Protein AF-A0A7J7LG38-F1 (afdb_monomer_lite)

InterPro domains:
  IPR027417 P-loop containing nucleoside triphosphate hydrolase [G3DSA:3.40.50.300] (5-107)
  IPR027417 P-loop containing nucleoside triphosphate hydrolase [SSF52540] (35-74)
  IPR030381 Dynamin-type guanine nucleotide-binding (G) domain [PS51718] (36-108)
  IPR045063 Dynamin, N-terminal [PF00350] (42-97)

Organism: NCBI:txid39325

Sequence (108 aa):
MEETMEELVQLSESMLQASALLADEDINDASSSTRSQTFLNVIALGNAGAGKSAVMNSLIGHPVLPTGENATKVATCVDLQRDSSLSNTSIVLQIENKSQTVSAREET

Radius of gyration: 15.96 Å; chains: 1; bounding box: 37×45×38 Å

Foldseek 3Di:
DVVVVVVLVVVQVVVLVVVCVVVVHDSPPPVPPPPPPGPDDDDQDDDFQPCSLVVVCVVVLHNPAADDGCRDPDDWDWDWAQDPPPDSFWIWIATPNDIDIDGNDPDD

pLDDT: mean 76.06, std 13.55, range [33.06, 93.5]

Secondary structure (DSSP, 8-state):
-HHHHHHHHHHHHHHHHHHHHHHT--TT-TT--S----S-------STTS-HHHHHHHHHTS--S--STT--SS----EEEE-SSS-TTEEEEEETTEEEEEE-----

Structure (mmCIF, N/CA/C/O backbone):
data_AF-A0A7J7LG38-F1
#
_entry.id   AF-A0A7J7LG38-F1
#
loop_
_atom_site.group_PDB
_atom_site.id
_atom_site.type_symbol
_atom_site.label_atom_id
_atom_site.label_alt_id
_atom_site.label_comp_id
_atom_site.label_asym_id
_atom_site.label_entity_id
_atom_site.label_seq_id
_atom_site.pdbx_PDB_ins_code
_atom_site.Cartn_x
_atom_site.Cartn_y
_atom_site.Cartn_z
_atom_site.occupancy
_atom_site.B_iso_or_equiv
_atom_site.auth_seq_id
_atom_site.auth_comp_id
_atom_site.auth_asym_id
_atom_site.auth_atom_id
_atom_site.pdbx_PDB_model_num
ATOM 1 N N . MET A 1 1 ? 9.008 -4.956 23.490 1.00 60.94 1 MET A N 1
ATOM 2 C CA . MET A 1 1 ? 8.835 -4.782 22.029 1.00 60.94 1 MET A CA 1
ATOM 3 C C . MET A 1 1 ? 7.369 -4.965 21.640 1.00 60.94 1 MET A C 1
ATOM 5 O O . MET A 1 1 ? 6.913 -4.259 20.759 1.00 60.94 1 MET A O 1
ATOM 9 N N . GLU A 1 2 ? 6.623 -5.841 22.323 1.00 61.62 2 GLU A N 1
ATOM 10 C CA . GLU A 1 2 ? 5.166 -5.994 22.153 1.00 61.62 2 GLU A CA 1
ATOM 11 C C . GLU A 1 2 ? 4.385 -4.737 22.597 1.00 61.62 2 GLU A C 1
ATOM 13 O O . GLU A 1 2 ? 3.644 -4.172 21.802 1.00 61.62 2 GLU A O 1
ATOM 18 N N . GLU A 1 3 ? 4.697 -4.185 23.777 1.00 75.44 3 GLU A N 1
ATOM 19 C CA . GLU A 1 3 ? 4.082 -2.951 24.320 1.00 75.44 3 GLU A CA 1
ATOM 20 C C . GLU A 1 3 ? 4.167 -1.747 23.359 1.00 75.44 3 GLU A C 1
ATOM 22 O O . GLU A 1 3 ? 3.188 -1.053 23.111 1.00 75.44 3 GLU A O 1
ATOM 27 N N . THR A 1 4 ? 5.315 -1.554 22.704 1.00 82.31 4 THR A N 1
ATOM 28 C CA . THR A 1 4 ? 5.524 -0.431 21.774 1.00 82.31 4 THR A CA 1
ATOM 29 C C . THR A 1 4 ? 4.691 -0.531 20.493 1.00 82.31 4 THR A C 1
ATOM 31 O O . THR A 1 4 ? 4.418 0.484 19.858 1.00 82.31 4 THR A O 1
ATOM 34 N N . MET A 1 5 ? 4.323 -1.747 20.067 1.00 81.19 5 MET A N 1
ATOM 35 C CA . MET A 1 5 ? 3.461 -1.939 18.895 1.00 81.19 5 MET A CA 1
ATOM 36 C C . MET A 1 5 ? 1.997 -1.666 19.238 1.00 81.19 5 MET A C 1
ATOM 38 O O . MET A 1 5 ? 1.304 -1.045 18.438 1.00 81.19 5 MET A O 1
ATOM 42 N N . GLU A 1 6 ? 1.542 -2.072 20.422 1.00 84.81 6 GLU A N 1
ATOM 43 C CA . GLU A 1 6 ? 0.180 -1.801 20.894 1.00 84.81 6 GLU A CA 1
ATOM 44 C C . GLU A 1 6 ? -0.070 -0.300 21.070 1.00 84.81 6 GLU A C 1
ATOM 46 O O . GLU A 1 6 ? -1.076 0.221 20.587 1.00 84.81 6 GLU A O 1
ATOM 51 N N . GLU A 1 7 ? 0.887 0.423 21.657 1.00 87.69 7 GLU A N 1
ATOM 52 C CA . GLU A 1 7 ? 0.834 1.886 21.762 1.00 87.69 7 GLU A CA 1
ATOM 53 C C . GLU A 1 7 ? 0.739 2.559 20.385 1.00 87.69 7 GLU A C 1
ATOM 55 O O . GLU A 1 7 ? -0.005 3.525 20.199 1.00 87.69 7 GLU A O 1
ATOM 60 N N . LEU A 1 8 ? 1.468 2.034 19.394 1.00 84.56 8 LEU A N 1
ATOM 61 C CA . LEU A 1 8 ? 1.458 2.566 18.034 1.00 84.56 8 LEU A CA 1
ATOM 62 C C . LEU A 1 8 ? 0.115 2.323 17.336 1.00 84.56 8 LEU A C 1
ATOM 64 O O . LEU A 1 8 ? -0.383 3.209 16.641 1.00 84.56 8 LEU A O 1
ATOM 68 N N . VAL A 1 9 ? -0.484 1.148 17.546 1.00 82.69 9 VAL A N 1
ATOM 69 C CA . VAL A 1 9 ? -1.835 0.834 17.063 1.00 82.69 9 VAL A CA 1
ATOM 70 C C . VAL A 1 9 ? -2.844 1.790 17.692 1.00 82.69 9 VAL A C 1
ATOM 72 O O . VAL A 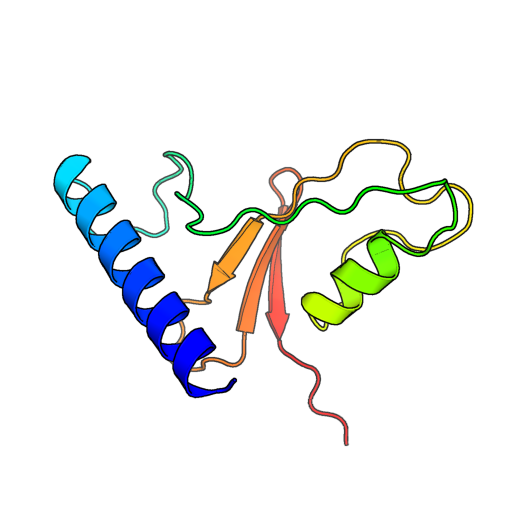1 9 ? -3.602 2.434 16.967 1.00 82.69 9 VAL A O 1
ATOM 75 N N . GLN A 1 10 ? -2.801 1.973 19.011 1.00 86.12 10 GLN A N 1
ATOM 76 C CA . GLN A 1 10 ? -3.723 2.865 19.712 1.00 86.12 10 GLN A CA 1
ATOM 77 C C . GLN A 1 10 ? -3.587 4.325 19.251 1.00 86.12 10 GLN A C 1
ATOM 79 O O . GLN A 1 10 ? -4.586 5.017 19.037 1.00 86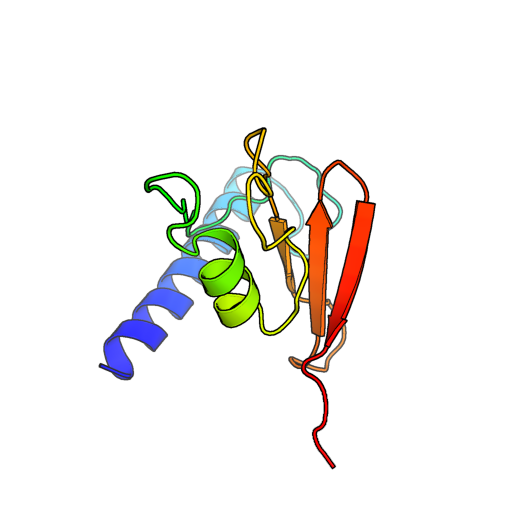.12 10 GLN A O 1
ATOM 84 N N . LEU A 1 11 ? -2.353 4.794 19.047 1.00 87.31 11 LEU A N 1
ATOM 85 C CA . LEU A 1 11 ? -2.099 6.121 18.494 1.00 87.31 11 LEU A CA 1
ATOM 86 C C . LEU A 1 11 ? -2.661 6.251 17.072 1.00 87.31 11 LEU A C 1
ATOM 88 O O . LEU A 1 11 ? -3.258 7.277 16.748 1.00 87.31 11 LEU A O 1
ATOM 92 N N . SER A 1 12 ? -2.503 5.216 16.241 1.00 83.19 12 SER A N 1
ATOM 93 C CA . SER A 1 12 ? -2.998 5.218 14.863 1.00 83.19 12 SER A CA 1
ATOM 94 C C . SER A 1 12 ? -4.514 5.355 14.776 1.00 83.19 12 SER A C 1
ATOM 96 O O . SER A 1 12 ? -5.017 6.161 13.992 1.00 83.19 12 SER A O 1
ATOM 98 N N . GLU A 1 13 ? -5.238 4.638 15.636 1.00 82.12 13 GLU A N 1
ATOM 99 C CA . GLU A 1 13 ? -6.695 4.700 15.717 1.00 82.12 13 GLU A CA 1
ATOM 100 C C . GLU A 1 13 ? -7.164 6.075 16.199 1.00 82.12 13 GLU A C 1
ATOM 102 O O . GLU A 1 13 ? -8.079 6.654 15.616 1.00 82.12 13 GLU A O 1
ATOM 107 N N . SER A 1 14 ? -6.493 6.642 17.207 1.00 85.62 14 SER A N 1
ATOM 108 C CA . SER A 1 14 ? -6.791 7.988 17.711 1.00 85.62 14 SER A CA 1
ATOM 109 C C . SER A 1 14 ? -6.606 9.062 16.632 1.00 85.62 14 SER A C 1
ATOM 111 O O . SER A 1 14 ? -7.442 9.952 16.478 1.00 85.62 14 SER A O 1
ATOM 113 N N . MET A 1 15 ? -5.544 8.955 15.826 1.00 84.06 15 MET A N 1
ATOM 114 C CA . MET A 1 15 ? -5.266 9.906 14.748 1.00 84.06 15 MET A CA 1
ATOM 115 C C . MET A 1 15 ? -6.307 9.826 13.623 1.00 84.06 15 MET A C 1
ATOM 117 O O . MET A 1 15 ? -6.743 10.869 13.140 1.00 84.06 15 MET A O 1
ATOM 121 N N . LEU A 1 16 ? -6.739 8.610 13.260 1.00 77.00 16 LEU A N 1
ATOM 122 C CA . LEU A 1 16 ? -7.809 8.363 12.283 1.00 77.00 16 LEU A CA 1
ATOM 123 C C . LEU A 1 16 ? -9.165 8.907 12.756 1.00 77.00 16 LEU A C 1
ATOM 125 O O . LEU A 1 16 ? -9.904 9.514 11.985 1.00 77.00 16 LEU A O 1
ATOM 129 N N . GLN A 1 17 ? -9.497 8.715 14.033 1.00 80.56 17 GLN A N 1
ATOM 130 C CA . GLN A 1 17 ? -10.731 9.255 14.609 1.00 80.56 17 GLN A CA 1
ATOM 131 C C . GLN A 1 17 ? -10.703 10.786 14.639 1.00 80.56 17 GLN A C 1
ATOM 133 O O . GLN A 1 17 ? -11.679 11.434 14.265 1.00 80.56 17 GLN A O 1
ATOM 138 N N . ALA A 1 18 ? -9.577 11.375 15.051 1.00 83.00 18 ALA A N 1
ATOM 139 C CA . ALA A 1 18 ? -9.413 12.822 15.085 1.00 83.00 18 ALA A CA 1
ATOM 140 C C . ALA A 1 18 ? -9.511 13.445 13.686 1.00 83.00 18 ALA A C 1
ATOM 142 O O . ALA A 1 18 ? -10.117 14.505 13.537 1.00 83.00 18 ALA A O 1
ATOM 143 N N . SER A 1 19 ? -8.948 12.802 12.658 1.00 77.94 19 SER A N 1
ATOM 144 C CA . SER A 1 19 ? -9.050 13.303 11.288 1.00 77.94 19 SER A CA 1
ATOM 145 C C . SER A 1 19 ? -10.470 13.225 10.738 1.00 77.94 19 SER A C 1
ATOM 147 O O . SER A 1 19 ? -10.923 14.206 10.156 1.00 77.94 19 SER A O 1
ATOM 149 N N . ALA A 1 20 ? -11.190 12.123 10.974 1.00 75.00 20 ALA A N 1
ATOM 150 C CA . ALA A 1 20 ? -12.588 11.980 10.558 1.00 75.00 20 ALA A CA 1
ATOM 151 C C . ALA A 1 20 ? -13.487 13.058 11.191 1.00 75.00 20 ALA A C 1
ATOM 153 O O . ALA A 1 20 ? -14.255 13.718 10.495 1.00 75.00 20 ALA A O 1
ATOM 154 N N . LEU A 1 21 ? -13.310 13.323 12.494 1.00 78.81 21 LEU A N 1
ATOM 155 C CA . LEU A 1 21 ? -14.022 14.396 13.198 1.00 78.81 21 LEU A CA 1
ATOM 156 C C . LEU A 1 21 ? -13.722 15.791 12.629 1.00 78.81 21 LEU A C 1
ATOM 158 O O . LEU A 1 21 ? -14.603 16.646 12.609 1.00 78.81 21 LEU A O 1
ATOM 162 N N . LEU A 1 22 ? -12.486 16.046 12.188 1.00 78.19 22 LEU A N 1
ATOM 163 C CA . LEU A 1 22 ? -12.109 17.321 11.566 1.00 78.19 22 LEU A CA 1
ATOM 164 C C . LEU A 1 22 ? -12.630 17.460 10.131 1.00 78.19 22 LEU A C 1
ATOM 166 O O . LEU A 1 22 ? -12.850 18.582 9.677 1.00 78.19 22 LEU A O 1
ATOM 170 N N . ALA A 1 23 ? -12.787 16.344 9.421 1.00 74.00 23 ALA A N 1
ATOM 171 C CA . ALA A 1 23 ? -13.292 16.303 8.054 1.00 74.00 23 ALA A CA 1
ATOM 172 C C . ALA A 1 23 ? -14.830 16.347 7.971 1.00 74.00 23 ALA A C 1
ATOM 174 O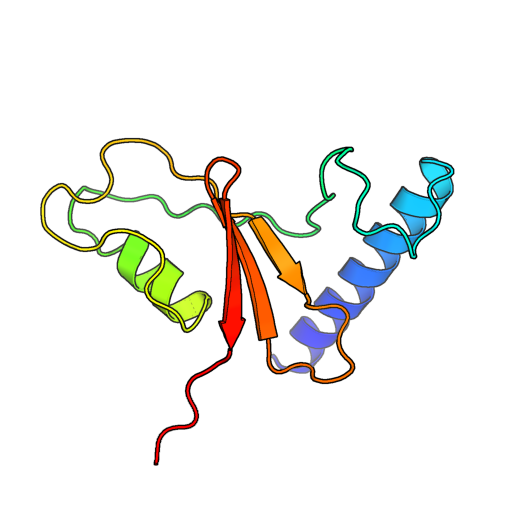 O . ALA A 1 23 ? -15.354 16.477 6.867 1.00 74.00 23 ALA A O 1
ATOM 175 N N . ASP A 1 24 ? -15.533 16.286 9.112 1.00 73.12 24 ASP A N 1
ATOM 176 C CA . ASP A 1 24 ? -16.996 16.121 9.196 1.00 73.12 24 ASP A CA 1
ATOM 177 C C . ASP A 1 24 ? -17.477 14.840 8.481 1.00 73.12 24 ASP A C 1
ATOM 179 O O . ASP A 1 24 ? -18.576 14.776 7.936 1.00 73.12 24 ASP A O 1
ATOM 183 N N . GLU A 1 25 ? -16.617 13.815 8.444 1.00 66.94 25 GLU A N 1
ATOM 184 C CA . GLU A 1 25 ? -16.901 12.528 7.813 1.00 66.94 25 GLU A CA 1
ATOM 185 C C . GLU A 1 25 ? -17.400 11.522 8.855 1.00 66.94 25 GLU A C 1
ATOM 187 O O . GLU A 1 25 ? -16.804 11.352 9.924 1.00 66.94 25 GLU A O 1
ATOM 192 N N . ASP A 1 26 ? -18.482 10.811 8.529 1.00 61.22 26 ASP A N 1
ATOM 193 C CA . ASP A 1 26 ? -18.939 9.681 9.331 1.00 61.22 26 ASP A CA 1
ATOM 194 C C . ASP A 1 26 ? -17.859 8.585 9.325 1.00 61.22 26 ASP A C 1
ATOM 196 O O . ASP A 1 26 ? -17.516 8.030 8.283 1.00 61.22 26 ASP A O 1
ATOM 200 N N . ILE A 1 27 ? -17.352 8.214 10.510 1.00 58.56 27 ILE A N 1
ATOM 201 C CA . ILE A 1 27 ? -16.290 7.196 10.710 1.00 58.56 27 ILE A CA 1
ATOM 202 C C . ILE A 1 27 ? -16.653 5.835 10.075 1.00 58.56 27 ILE A C 1
ATOM 204 O O . ILE A 1 27 ? -15.787 5.001 9.814 1.00 58.56 27 ILE A O 1
ATOM 208 N N . ASN A 1 28 ? -17.942 5.602 9.820 1.00 56.31 28 ASN A N 1
ATOM 209 C CA . ASN A 1 28 ? -18.466 4.372 9.238 1.00 56.31 28 ASN A CA 1
ATOM 210 C C . ASN A 1 28 ? -18.430 4.348 7.695 1.00 56.31 28 ASN A C 1
ATOM 212 O O . ASN A 1 28 ? -18.703 3.306 7.100 1.00 56.31 28 ASN A O 1
ATOM 216 N N . ASP A 1 29 ? -18.102 5.467 7.043 1.00 54.53 29 ASP A N 1
ATOM 217 C CA . ASP A 1 29 ? -18.075 5.586 5.587 1.00 54.53 29 ASP A CA 1
ATOM 218 C C . ASP A 1 29 ? -16.659 5.338 5.039 1.00 54.53 29 ASP A C 1
ATOM 220 O O . ASP A 1 29 ? -15.953 6.227 4.564 1.00 54.53 29 ASP A O 1
ATOM 224 N N . ALA A 1 30 ? -16.238 4.068 5.059 1.00 52.47 30 ALA A N 1
ATOM 225 C CA . ALA A 1 30 ? -15.005 3.609 4.401 1.00 52.47 30 ALA A CA 1
ATOM 226 C C . ALA A 1 30 ? -15.009 3.839 2.866 1.00 52.47 30 ALA A C 1
ATOM 228 O O . ALA A 1 30 ? -14.005 3.599 2.194 1.00 52.47 30 ALA A O 1
ATOM 229 N N . SER A 1 31 ? -16.140 4.299 2.311 1.00 47.59 31 SER A N 1
ATOM 230 C CA . SER A 1 31 ? -16.347 4.701 0.916 1.00 47.59 31 SER A CA 1
ATOM 231 C C . SER A 1 31 ? -15.718 6.047 0.556 1.00 47.59 31 SER A C 1
ATOM 233 O O . SER A 1 31 ? -15.617 6.359 -0.635 1.00 47.59 31 SER A O 1
ATOM 235 N N . SER A 1 32 ? -15.376 6.883 1.545 1.00 46.03 32 SER A N 1
ATOM 236 C CA . SER A 1 32 ? -14.932 8.246 1.271 1.00 46.03 32 SER A CA 1
ATOM 237 C C . SER A 1 32 ? -13.522 8.246 0.681 1.00 46.03 32 SER A C 1
ATOM 239 O O . SER A 1 32 ? -12.506 8.078 1.347 1.00 46.03 32 SER A O 1
ATOM 241 N N . SER A 1 33 ? -13.464 8.436 -0.634 1.00 49.81 33 SER A N 1
ATOM 242 C CA . SER A 1 33 ? -12.258 8.585 -1.456 1.00 49.81 33 SER A CA 1
ATOM 243 C C . SER A 1 33 ? -11.387 9.821 -1.129 1.00 49.81 33 SER A C 1
ATOM 245 O O . SER A 1 33 ? -10.494 10.179 -1.902 1.00 49.81 33 SER A O 1
ATOM 247 N N . THR A 1 34 ? -11.606 10.492 0.003 1.00 49.03 34 THR A N 1
ATOM 248 C CA . THR A 1 34 ? -10.857 11.660 0.494 1.00 49.03 34 THR A CA 1
ATOM 249 C C . THR A 1 34 ? -9.554 11.235 1.171 1.00 49.03 34 THR A C 1
ATOM 251 O O . THR A 1 34 ? -9.302 11.533 2.325 1.00 49.03 34 THR A O 1
ATOM 254 N N . ARG A 1 35 ? -8.661 10.575 0.421 1.00 52.97 35 ARG A N 1
ATOM 255 C CA . ARG A 1 35 ? -7.336 10.143 0.906 1.00 52.97 35 ARG A CA 1
ATOM 256 C C . ARG A 1 35 ? -7.432 9.426 2.254 1.00 52.97 35 ARG A C 1
ATOM 258 O O . ARG A 1 35 ? -7.143 10.039 3.276 1.00 52.97 35 ARG A O 1
ATOM 265 N N . SER A 1 36 ? -7.745 8.130 2.225 1.00 53.41 36 SER A N 1
ATOM 266 C CA . SER A 1 36 ? -7.483 7.178 3.313 1.00 53.41 36 SER A CA 1
ATOM 267 C C . SER A 1 36 ? -6.225 7.617 4.064 1.00 53.41 36 SER A C 1
ATOM 269 O O . SER A 1 36 ? -5.117 7.484 3.540 1.00 53.41 36 SER A O 1
ATOM 271 N N . GLN A 1 37 ? -6.384 8.291 5.206 1.00 52.97 37 GLN A N 1
ATOM 272 C CA . GLN A 1 37 ? -5.273 8.991 5.838 1.00 52.97 37 GLN A CA 1
ATOM 273 C C . GLN A 1 37 ? -4.476 7.930 6.579 1.00 52.97 37 GLN A C 1
ATOM 275 O O . GLN A 1 37 ? -4.695 7.648 7.750 1.00 52.97 37 GLN A O 1
ATOM 280 N N . THR A 1 38 ? -3.610 7.242 5.845 1.00 59.69 38 THR A N 1
ATOM 281 C CA . THR A 1 38 ? -2.837 6.129 6.371 1.00 59.69 38 THR A CA 1
ATOM 282 C C . THR A 1 38 ? -1.896 6.681 7.432 1.00 59.69 38 THR A C 1
ATOM 284 O O . THR A 1 38 ? -0.968 7.430 7.117 1.00 59.69 38 THR A O 1
ATOM 287 N N . PHE A 1 39 ? -2.127 6.312 8.692 1.00 70.25 39 PHE A N 1
ATOM 288 C CA . PHE A 1 39 ? -1.245 6.655 9.810 1.00 70.25 39 PHE A CA 1
ATOM 289 C C . PHE A 1 39 ? 0.226 6.322 9.509 1.00 70.25 39 PHE A C 1
ATOM 291 O O . PHE A 1 39 ? 1.136 7.038 9.926 1.00 70.25 39 PHE A O 1
ATOM 298 N N . LEU A 1 40 ? 0.454 5.259 8.734 1.00 78.44 40 LEU A N 1
ATOM 299 C CA . LEU A 1 40 ? 1.773 4.830 8.306 1.00 78.44 40 LEU A CA 1
ATOM 300 C C . LEU A 1 40 ? 1.816 4.614 6.793 1.00 78.44 40 LEU A C 1
ATOM 302 O O . LEU A 1 40 ? 0.979 3.915 6.233 1.00 78.44 40 LEU A O 1
ATOM 306 N N . ASN A 1 41 ? 2.854 5.163 6.162 1.00 85.56 41 ASN A N 1
ATOM 307 C CA . ASN A 1 41 ? 3.217 4.891 4.777 1.00 85.56 41 ASN A CA 1
ATOM 308 C C . ASN A 1 41 ? 4.538 4.125 4.743 1.00 85.56 41 ASN A C 1
ATOM 310 O O . ASN A 1 41 ? 5.536 4.580 5.306 1.00 85.56 41 ASN A O 1
ATOM 314 N N . VAL A 1 42 ? 4.560 2.983 4.057 1.00 88.12 42 VAL A N 1
ATOM 315 C CA . VAL A 1 42 ? 5.768 2.166 3.893 1.00 88.12 42 VAL A CA 1
ATOM 316 C C . VAL A 1 42 ? 6.254 2.272 2.454 1.00 88.12 42 VAL A C 1
ATOM 318 O O . VAL A 1 42 ? 5.503 2.035 1.513 1.00 88.12 42 VAL A O 1
ATOM 321 N N . ILE A 1 43 ? 7.533 2.612 2.281 1.00 90.50 43 ILE A N 1
ATOM 322 C CA . ILE A 1 43 ? 8.167 2.736 0.966 1.00 90.50 43 ILE A CA 1
ATOM 323 C C . ILE A 1 43 ? 9.327 1.748 0.884 1.00 90.50 43 ILE A C 1
ATOM 325 O O . ILE A 1 43 ? 10.274 1.814 1.667 1.00 90.50 43 ILE A O 1
ATOM 329 N N . ALA A 1 44 ? 9.281 0.848 -0.097 1.00 90.50 44 ALA A N 1
ATOM 330 C CA . ALA A 1 44 ? 10.377 -0.068 -0.385 1.00 90.50 44 ALA A CA 1
ATOM 331 C C . ALA A 1 44 ? 11.349 0.554 -1.403 1.00 90.50 44 ALA A C 1
ATOM 333 O O . ALA A 1 44 ? 10.992 0.762 -2.563 1.00 90.50 44 ALA A O 1
ATOM 334 N N . LEU A 1 45 ? 12.599 0.796 -1.000 1.00 91.00 45 LEU A N 1
ATOM 335 C CA . LEU A 1 45 ? 13.660 1.349 -1.853 1.00 91.00 45 LEU A CA 1
ATOM 336 C C . LEU A 1 45 ? 14.863 0.395 -1.938 1.00 91.00 45 LEU A C 1
ATOM 338 O O . LEU A 1 45 ? 15.131 -0.366 -1.016 1.00 91.00 45 LEU A O 1
ATOM 342 N N . GLY A 1 46 ? 15.587 0.417 -3.061 1.00 89.56 46 GLY A N 1
ATOM 343 C CA . GLY A 1 46 ? 16.759 -0.434 -3.295 1.00 89.56 46 GLY A CA 1
ATOM 344 C C . GLY A 1 46 ? 16.964 -0.791 -4.769 1.00 89.56 46 GLY A C 1
ATOM 345 O O . GLY A 1 46 ? 16.087 -0.552 -5.606 1.00 89.56 46 GLY A O 1
ATOM 346 N N . ASN A 1 47 ? 18.105 -1.408 -5.083 1.00 89.12 47 ASN A N 1
ATOM 347 C CA . ASN A 1 47 ? 18.488 -1.780 -6.451 1.00 89.12 47 ASN A CA 1
ATOM 348 C C . ASN A 1 47 ? 17.483 -2.738 -7.120 1.00 89.12 47 ASN A C 1
ATOM 350 O O . ASN A 1 47 ? 16.674 -3.410 -6.464 1.00 89.12 47 ASN A O 1
ATOM 354 N N . ALA A 1 48 ? 17.518 -2.799 -8.453 1.00 86.06 48 ALA A N 1
ATOM 355 C CA . ALA A 1 48 ? 16.786 -3.814 -9.205 1.00 86.06 48 ALA A CA 1
ATOM 356 C C . ALA A 1 48 ? 17.212 -5.217 -8.733 1.00 86.06 48 ALA A C 1
ATOM 358 O O . ALA A 1 48 ? 18.389 -5.459 -8.487 1.00 86.06 48 ALA A O 1
ATOM 359 N N . GLY A 1 49 ? 16.248 -6.119 -8.535 1.00 85.12 49 GLY A N 1
ATOM 360 C CA . GLY A 1 49 ? 16.522 -7.478 -8.049 1.00 85.12 49 GLY A CA 1
ATOM 361 C C . GLY A 1 49 ? 16.770 -7.620 -6.539 1.00 85.12 49 GLY A C 1
ATOM 362 O O . GLY A 1 49 ? 16.858 -8.742 -6.064 1.00 85.12 49 GLY A O 1
ATOM 363 N N . ALA A 1 50 ? 16.789 -6.537 -5.751 1.00 89.56 50 ALA A N 1
ATOM 364 C CA . ALA A 1 50 ? 17.027 -6.605 -4.299 1.00 89.56 50 ALA A CA 1
ATOM 365 C C . ALA A 1 50 ? 15.874 -7.223 -3.470 1.00 89.56 50 ALA A C 1
ATOM 367 O O . ALA A 1 50 ? 15.930 -7.225 -2.246 1.00 89.56 50 ALA A O 1
ATOM 368 N N . GLY A 1 51 ? 14.800 -7.697 -4.110 1.00 90.06 51 GLY A N 1
ATOM 369 C CA . GLY A 1 51 ? 13.687 -8.353 -3.414 1.00 90.06 51 GLY A CA 1
ATOM 370 C C . GLY A 1 51 ? 12.646 -7.422 -2.777 1.00 90.06 51 GLY A C 1
ATOM 371 O O . GLY A 1 51 ? 11.819 -7.899 -2.013 1.00 90.06 51 GLY A O 1
ATOM 372 N N . LYS A 1 52 ? 12.619 -6.125 -3.114 1.00 93.50 52 LYS A N 1
ATOM 373 C CA . LYS A 1 52 ? 11.647 -5.139 -2.581 1.00 93.50 52 LYS A CA 1
ATOM 374 C C . LYS A 1 52 ? 10.193 -5.636 -2.596 1.00 93.50 52 LYS A C 1
ATOM 376 O O . LYS A 1 52 ? 9.545 -5.681 -1.557 1.00 93.50 52 LYS A O 1
ATOM 381 N N . SER A 1 53 ? 9.705 -6.063 -3.763 1.00 90.56 53 SER A N 1
ATOM 382 C CA . SER A 1 53 ? 8.344 -6.591 -3.928 1.00 90.56 53 SER A CA 1
ATOM 383 C C . SER A 1 53 ? 8.128 -7.911 -3.191 1.00 90.56 53 SER A C 1
ATOM 385 O O . SER A 1 53 ? 7.023 -8.178 -2.743 1.00 90.56 53 SER A O 1
ATOM 387 N N . ALA A 1 54 ? 9.174 -8.731 -3.038 1.00 91.44 54 ALA A N 1
ATOM 388 C CA . ALA A 1 54 ? 9.080 -9.989 -2.303 1.00 91.44 54 ALA A CA 1
ATOM 389 C C . ALA A 1 54 ? 8.891 -9.730 -0.803 1.00 91.44 54 ALA A C 1
ATOM 391 O O . ALA A 1 54 ? 8.008 -10.326 -0.198 1.00 91.44 54 ALA A O 1
ATOM 392 N N . VAL A 1 55 ? 9.643 -8.780 -0.233 1.00 92.94 55 VAL A N 1
ATOM 393 C CA . VAL A 1 55 ? 9.472 -8.350 1.164 1.00 92.94 55 VAL A CA 1
ATOM 394 C C . VAL A 1 55 ? 8.083 -7.758 1.383 1.00 92.94 55 VAL A C 1
ATOM 396 O O . VAL A 1 55 ? 7.412 -8.122 2.341 1.00 92.94 55 VAL A O 1
ATOM 399 N N . MET A 1 56 ? 7.619 -6.890 0.483 1.00 91.75 56 MET A N 1
ATOM 400 C CA . MET A 1 56 ? 6.277 -6.309 0.583 1.00 91.75 56 MET A CA 1
ATOM 401 C C . MET A 1 56 ? 5.177 -7.378 0.482 1.00 91.75 56 MET A C 1
ATOM 403 O O . MET A 1 56 ? 4.257 -7.374 1.291 1.00 91.75 56 MET A O 1
ATOM 407 N N . ASN A 1 57 ? 5.302 -8.351 -0.425 1.00 90.25 57 ASN A N 1
ATOM 408 C CA . ASN A 1 57 ? 4.376 -9.487 -0.497 1.00 90.25 57 ASN A CA 1
ATOM 409 C C . ASN A 1 57 ? 4.382 -10.331 0.785 1.00 90.25 57 ASN A C 1
ATOM 411 O O . ASN A 1 57 ? 3.325 -10.782 1.218 1.00 90.25 57 ASN A O 1
ATOM 415 N N . SER A 1 58 ? 5.548 -10.526 1.410 1.00 90.62 58 SER A N 1
ATOM 416 C CA . SER A 1 58 ? 5.650 -11.196 2.711 1.00 90.62 58 SER A CA 1
ATOM 417 C C . SER A 1 58 ? 4.992 -10.398 3.837 1.00 90.62 58 SER A C 1
ATOM 419 O O . SER A 1 58 ? 4.315 -11.002 4.659 1.00 90.62 58 SER A O 1
ATOM 421 N N . LEU A 1 59 ? 5.143 -9.068 3.865 1.00 89.12 59 LEU A N 1
ATOM 422 C CA . LEU A 1 59 ? 4.482 -8.206 4.856 1.00 89.12 59 LEU A CA 1
ATOM 423 C C . LEU A 1 59 ? 2.957 -8.216 4.704 1.00 89.12 59 LEU A C 1
ATOM 425 O O . LEU A 1 59 ? 2.245 -8.200 5.700 1.00 89.12 59 LEU A 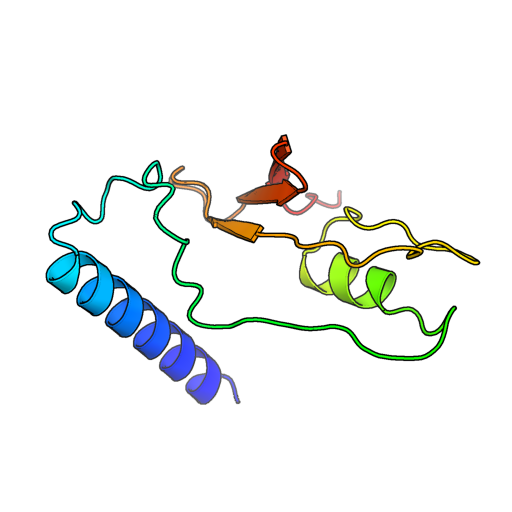O 1
ATOM 429 N N . ILE A 1 60 ? 2.463 -8.268 3.465 1.00 87.00 60 ILE A N 1
ATOM 430 C CA . ILE A 1 60 ? 1.029 -8.389 3.165 1.00 87.00 60 ILE A CA 1
ATOM 431 C C . ILE A 1 60 ? 0.522 -9.814 3.460 1.00 87.00 60 ILE A C 1
ATOM 433 O O . ILE A 1 60 ? -0.661 -10.014 3.715 1.00 87.00 60 ILE A O 1
ATOM 437 N N . GLY A 1 61 ? 1.400 -10.821 3.405 1.00 86.38 61 GLY A N 1
ATOM 438 C CA . GLY A 1 61 ? 1.026 -12.236 3.488 1.00 86.38 61 GLY A CA 1
ATOM 439 C C . GLY A 1 61 ? 0.379 -12.776 2.205 1.00 86.38 61 GLY A C 1
ATOM 440 O O . GLY A 1 61 ? -0.161 -13.882 2.198 1.00 86.38 61 GLY A O 1
ATOM 441 N N . HIS A 1 62 ? 0.433 -12.015 1.105 1.00 85.44 62 HIS A N 1
ATOM 442 C CA . HIS A 1 62 ? -0.160 -12.371 -0.183 1.00 85.44 62 HIS A CA 1
ATOM 443 C C . HIS A 1 62 ? 0.711 -11.874 -1.356 1.00 85.44 62 HIS A C 1
ATOM 445 O O . HIS A 1 62 ? 1.216 -10.750 -1.306 1.00 85.44 62 HIS A O 1
ATOM 451 N N . PRO A 1 63 ? 0.907 -12.664 -2.434 1.00 87.19 63 PRO A N 1
ATOM 452 C CA . PRO A 1 63 ? 1.764 -12.285 -3.559 1.00 87.19 63 PRO A CA 1
ATOM 453 C C . PRO A 1 63 ? 1.057 -11.329 -4.534 1.00 87.19 63 PRO A C 1
ATOM 455 O O . PRO A 1 63 ? 0.617 -11.735 -5.606 1.00 87.19 63 PRO A O 1
ATOM 458 N N . VAL A 1 64 ? 0.948 -10.053 -4.163 1.00 87.00 64 VAL A N 1
ATOM 459 C CA . VAL A 1 64 ? 0.225 -9.033 -4.947 1.00 87.00 64 VAL A CA 1
ATOM 460 C C . VAL A 1 64 ? 1.116 -8.280 -5.928 1.00 87.00 64 VAL A C 1
ATOM 462 O O . VAL A 1 64 ? 0.697 -7.933 -7.029 1.00 87.00 64 VAL A O 1
ATOM 465 N N . LEU A 1 65 ? 2.353 -8.000 -5.525 1.00 88.31 65 LEU A N 1
ATOM 466 C CA . LEU A 1 65 ? 3.314 -7.261 -6.329 1.00 88.31 65 LEU A CA 1
ATOM 467 C C . LEU A 1 65 ? 4.113 -8.211 -7.225 1.00 88.31 65 LEU A C 1
ATOM 469 O O . LEU A 1 65 ? 4.476 -9.309 -6.787 1.00 88.31 65 LEU A O 1
ATOM 473 N N . PRO A 1 66 ? 4.476 -7.787 -8.447 1.00 85.94 66 PRO A N 1
ATOM 474 C CA . PRO A 1 66 ? 5.311 -8.591 -9.326 1.00 85.94 66 PRO A CA 1
ATOM 475 C C . PRO A 1 66 ? 6.706 -8.790 -8.711 1.00 85.94 66 PRO A C 1
ATOM 477 O O . PRO A 1 66 ? 7.363 -7.837 -8.275 1.00 85.94 66 PRO A O 1
ATOM 480 N N . THR A 1 67 ? 7.174 -10.039 -8.698 1.00 85.69 67 THR A N 1
ATOM 481 C CA . THR A 1 67 ? 8.508 -10.454 -8.238 1.00 85.69 67 THR A CA 1
ATOM 482 C C . THR A 1 67 ? 9.279 -11.110 -9.387 1.00 85.69 67 THR A C 1
ATOM 484 O O . THR A 1 67 ? 8.697 -11.791 -10.227 1.00 85.69 67 THR A O 1
ATOM 487 N N . GLY A 1 68 ? 10.593 -10.874 -9.464 1.00 80.12 68 GLY A N 1
ATOM 488 C CA . GLY A 1 68 ? 11.456 -11.387 -10.538 1.00 80.12 68 GLY A CA 1
ATOM 489 C C . GLY A 1 68 ? 12.413 -10.341 -11.116 1.00 80.12 68 GLY A C 1
ATOM 490 O O . GLY A 1 68 ? 12.466 -9.191 -10.665 1.00 80.12 68 GLY A O 1
ATOM 491 N N . GLU A 1 69 ? 13.189 -10.745 -12.123 1.00 70.88 69 GLU A N 1
ATOM 492 C CA . GLU A 1 69 ? 14.116 -9.859 -12.830 1.00 70.88 69 GLU A CA 1
ATOM 493 C C . GLU A 1 69 ? 13.327 -8.806 -13.630 1.00 70.88 69 GLU A C 1
ATOM 495 O O . GLU A 1 69 ? 12.445 -9.138 -14.419 1.00 70.88 69 GLU A O 1
ATOM 500 N N . ASN A 1 70 ? 13.607 -7.518 -13.399 1.00 68.81 70 ASN A N 1
ATOM 501 C CA . ASN A 1 70 ? 12.881 -6.377 -13.985 1.00 68.81 70 ASN A CA 1
ATOM 502 C C . ASN A 1 70 ? 11.380 -6.280 -13.633 1.00 68.81 70 ASN A C 1
ATOM 504 O O . ASN A 1 70 ? 10.605 -5.717 -14.408 1.00 68.81 70 ASN A O 1
ATOM 508 N N . ALA A 1 71 ? 10.965 -6.800 -12.473 1.00 76.75 71 ALA A N 1
ATOM 509 C CA . ALA A 1 71 ? 9.553 -6.852 -12.089 1.00 76.75 71 ALA A CA 1
ATOM 510 C C . ALA A 1 71 ? 8.910 -5.475 -11.818 1.00 76.75 71 ALA A C 1
ATOM 512 O O . ALA A 1 71 ? 7.817 -5.196 -12.306 1.00 76.75 71 ALA A O 1
ATOM 513 N N . THR A 1 72 ? 9.587 -4.587 -11.087 1.00 81.06 72 THR A N 1
ATOM 514 C CA . THR A 1 72 ? 9.062 -3.250 -10.757 1.00 81.06 72 THR A CA 1
ATOM 515 C C . THR A 1 72 ? 9.689 -2.209 -11.674 1.00 81.06 72 THR A C 1
ATOM 517 O O . THR A 1 72 ? 10.789 -1.724 -11.412 1.00 81.06 72 THR A O 1
ATOM 520 N N . LYS A 1 73 ? 9.005 -1.898 -12.778 1.00 77.81 73 LYS A N 1
ATOM 521 C CA . LYS A 1 73 ? 9.449 -0.892 -13.763 1.00 77.81 73 LYS A CA 1
ATOM 522 C C . LYS A 1 73 ? 8.916 0.512 -13.472 1.00 77.81 73 LYS A C 1
ATOM 524 O O . LYS A 1 73 ? 9.461 1.486 -13.975 1.00 77.81 73 LYS A O 1
ATOM 529 N N . VAL A 1 74 ? 7.855 0.597 -12.674 1.00 82.12 74 VAL A N 1
ATOM 530 C CA . VAL A 1 74 ? 7.156 1.827 -12.289 1.00 82.12 74 VAL A CA 1
ATOM 531 C C . VAL A 1 74 ? 6.829 1.735 -10.800 1.00 82.12 74 VAL A C 1
ATOM 533 O O . VAL A 1 74 ? 6.737 0.632 -10.260 1.00 82.12 74 VAL A O 1
ATOM 536 N N . ALA A 1 75 ? 6.701 2.880 -10.128 1.00 82.62 75 ALA A N 1
ATOM 537 C CA . ALA A 1 75 ? 6.219 2.916 -8.755 1.00 82.62 75 ALA A CA 1
ATOM 538 C C . ALA A 1 75 ? 4.800 2.336 -8.688 1.00 82.62 75 ALA A C 1
ATOM 540 O O . ALA A 1 75 ? 3.918 2.769 -9.424 1.00 82.62 75 ALA A O 1
ATOM 541 N N . THR A 1 76 ? 4.597 1.363 -7.805 1.00 86.25 76 THR A N 1
ATOM 542 C CA . THR A 1 76 ? 3.287 0.762 -7.552 1.00 86.25 76 THR A CA 1
ATOM 543 C C . THR A 1 76 ? 2.831 1.197 -6.171 1.00 86.25 76 THR A C 1
ATOM 545 O O . THR A 1 76 ? 3.513 0.913 -5.186 1.00 86.25 76 THR A O 1
ATOM 548 N N . CYS A 1 77 ? 1.696 1.888 -6.107 1.00 85.69 77 CYS A N 1
ATOM 549 C CA . CYS A 1 77 ? 1.021 2.193 -4.852 1.00 85.69 77 CYS A CA 1
ATOM 550 C C . CYS A 1 77 ? 0.031 1.070 -4.538 1.00 85.69 77 CYS A C 1
ATOM 552 O O . CYS A 1 77 ? -0.694 0.620 -5.428 1.00 85.69 77 CYS A O 1
ATOM 554 N N . VAL A 1 78 ? 0.028 0.620 -3.287 1.00 86.25 78 VAL A N 1
ATOM 555 C CA . VAL A 1 78 ? -0.904 -0.388 -2.779 1.00 86.25 78 VAL A CA 1
ATOM 556 C C . VAL A 1 78 ? -1.514 0.172 -1.512 1.00 86.25 78 VAL A C 1
ATOM 558 O O . VAL A 1 78 ? -0.789 0.407 -0.546 1.00 86.25 78 VAL A O 1
ATOM 561 N N . ASP A 1 79 ? -2.827 0.355 -1.520 1.00 85.88 79 ASP A N 1
ATOM 562 C CA . ASP A 1 79 ? -3.561 0.751 -0.327 1.00 85.88 79 ASP A CA 1
ATOM 563 C C . ASP A 1 79 ? -4.129 -0.497 0.349 1.00 85.88 79 ASP A C 1
ATOM 565 O O . ASP A 1 79 ? -4.649 -1.406 -0.309 1.00 85.88 79 ASP A O 1
ATOM 569 N N . LEU A 1 80 ? -3.994 -0.548 1.673 1.00 82.69 80 LEU A N 1
ATOM 570 C CA . LEU A 1 80 ? -4.494 -1.632 2.509 1.00 82.69 80 LEU A CA 1
ATOM 571 C C . LEU A 1 80 ? -5.682 -1.114 3.310 1.00 82.69 80 LEU A C 1
ATOM 573 O O . LEU A 1 80 ? -5.555 -0.155 4.070 1.00 82.69 80 LEU A O 1
ATOM 577 N N . GLN A 1 81 ? -6.823 -1.771 3.163 1.00 78.94 81 GLN A N 1
ATOM 578 C CA . GLN A 1 81 ? -8.015 -1.508 3.954 1.00 78.94 81 GLN A 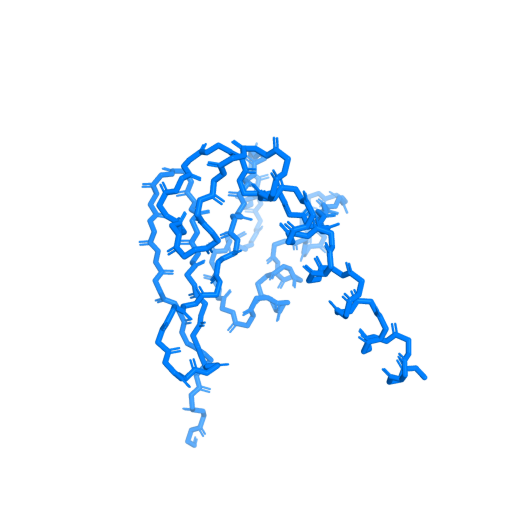CA 1
ATOM 579 C C . GLN A 1 81 ? -8.370 -2.757 4.750 1.00 78.94 81 GLN A C 1
ATOM 581 O O . GLN A 1 81 ? -8.258 -3.881 4.258 1.00 78.94 81 GLN A O 1
ATOM 586 N N . ARG A 1 82 ? -8.797 -2.578 6.000 1.00 72.94 82 ARG A N 1
ATOM 587 C CA . ARG A 1 82 ? -9.377 -3.686 6.757 1.00 72.94 82 ARG A CA 1
ATOM 588 C C . ARG A 1 82 ? -10.739 -4.011 6.149 1.00 72.94 82 ARG A C 1
ATOM 590 O O . ARG A 1 82 ? -11.509 -3.100 5.855 1.00 72.94 82 ARG A O 1
ATOM 597 N N . ASP A 1 83 ? -11.022 -5.293 5.965 1.00 71.06 83 ASP A N 1
ATOM 598 C CA . ASP A 1 83 ? -12.373 -5.725 5.628 1.00 71.06 83 ASP A CA 1
ATOM 599 C C . ASP A 1 83 ? -13.326 -5.375 6.787 1.00 71.06 83 ASP A C 1
ATOM 601 O O . ASP A 1 83 ? -12.989 -5.572 7.954 1.00 71.06 83 ASP A O 1
ATOM 605 N N . SER A 1 84 ? -14.501 -4.821 6.485 1.00 63.56 84 SER A N 1
ATOM 606 C CA . SER A 1 84 ? -15.496 -4.425 7.496 1.00 63.56 84 SER A CA 1
ATOM 607 C C . SER A 1 84 ? -16.295 -5.612 8.047 1.00 63.56 84 SER A C 1
ATOM 609 O O . SER A 1 84 ? -17.143 -5.444 8.927 1.00 63.56 84 SER A O 1
ATOM 611 N N . SER A 1 85 ? -16.027 -6.823 7.549 1.00 59.66 85 SER A N 1
ATOM 612 C CA . SER A 1 85 ? -16.554 -8.059 8.113 1.00 59.66 85 SER A CA 1
ATOM 613 C C . SER A 1 85 ? -15.970 -8.328 9.512 1.00 59.66 85 SER A C 1
ATOM 615 O O . SER A 1 85 ? -14.836 -7.983 9.826 1.00 59.66 85 SER A O 1
ATOM 617 N N . LEU A 1 86 ? -16.755 -8.963 10.392 1.00 53.38 86 LEU A N 1
ATOM 618 C CA . LEU A 1 86 ? -16.379 -9.245 11.792 1.00 53.38 86 LEU A CA 1
ATOM 619 C C . LEU A 1 86 ? -15.167 -10.188 11.945 1.00 53.38 86 LEU A C 1
ATOM 621 O O . LEU A 1 86 ? -14.740 -10.469 13.066 1.00 53.38 86 LEU A O 1
ATOM 625 N N . SER A 1 87 ? -14.623 -10.712 10.847 1.00 59.91 87 SER A N 1
ATOM 626 C CA . SER A 1 87 ? -13.423 -11.533 10.847 1.00 59.91 87 SER A CA 1
ATOM 627 C C . SER A 1 87 ? -12.201 -10.667 10.551 1.00 59.91 87 SER A C 1
ATOM 629 O O . SER A 1 87 ? -12.006 -10.231 9.424 1.00 59.91 87 SER A O 1
ATOM 631 N N . ASN A 1 88 ? -11.315 -10.490 11.537 1.00 64.62 88 ASN A N 1
ATOM 632 C CA . ASN A 1 88 ? -10.000 -9.842 11.372 1.00 64.62 88 ASN A CA 1
ATOM 633 C C . ASN A 1 88 ? -9.018 -10.662 10.496 1.00 64.62 88 ASN A C 1
ATOM 635 O O . ASN A 1 88 ? -7.807 -10.605 10.688 1.00 64.62 88 ASN A O 1
ATOM 639 N N . THR A 1 89 ? -9.525 -11.484 9.578 1.00 67.31 89 THR A N 1
ATOM 640 C CA . THR A 1 89 ? -8.761 -12.459 8.790 1.00 67.31 89 THR A CA 1
ATOM 641 C C . THR A 1 89 ? -8.602 -12.046 7.326 1.00 67.31 89 THR A C 1
ATOM 643 O O . THR A 1 89 ? -7.908 -12.734 6.571 1.00 67.31 89 THR A O 1
ATOM 646 N N . SER A 1 90 ? -9.222 -10.938 6.914 1.00 75.00 90 SER A N 1
ATOM 647 C CA . SER A 1 90 ? -9.197 -10.405 5.550 1.00 75.00 90 SER A CA 1
ATOM 648 C C . SER A 1 90 ? -8.738 -8.947 5.507 1.00 75.00 90 SER A C 1
ATOM 650 O O . SER A 1 90 ? -9.056 -8.124 6.367 1.00 75.00 90 SER A O 1
ATOM 652 N N . ILE A 1 91 ? -7.997 -8.623 4.449 1.00 82.31 91 ILE A N 1
ATOM 653 C CA . ILE A 1 91 ? -7.637 -7.258 4.065 1.00 82.31 91 ILE A CA 1
ATOM 654 C C . ILE A 1 91 ? -8.067 -7.031 2.617 1.00 82.31 91 ILE A C 1
ATOM 656 O O . ILE A 1 91 ? -7.983 -7.925 1.773 1.00 82.31 91 ILE A O 1
ATOM 660 N N . VAL A 1 92 ? -8.540 -5.830 2.319 1.00 83.88 92 VAL A N 1
ATOM 661 C CA . VAL A 1 92 ? -8.844 -5.382 0.963 1.00 83.88 92 VAL A CA 1
ATOM 662 C C . VAL A 1 92 ? -7.632 -4.626 0.438 1.00 83.88 92 VAL A C 1
ATOM 664 O O . VAL A 1 92 ? -7.167 -3.663 1.042 1.00 83.88 92 VAL A O 1
ATOM 667 N N . LEU A 1 93 ? -7.106 -5.091 -0.687 1.00 85.50 93 LEU A N 1
ATOM 668 C CA . LEU A 1 93 ? -5.991 -4.480 -1.394 1.00 85.50 93 LEU A CA 1
ATOM 669 C C . LEU A 1 93 ? -6.536 -3.627 -2.528 1.00 85.50 93 LEU A C 1
ATOM 671 O O . LEU A 1 93 ? -7.322 -4.128 -3.332 1.00 85.50 93 LEU A O 1
ATOM 675 N N . GLN A 1 94 ? -6.086 -2.383 -2.642 1.00 83.44 94 GLN A N 1
ATOM 676 C CA . GLN A 1 94 ? -6.415 -1.519 -3.769 1.00 83.44 94 GLN A CA 1
ATOM 677 C C . GLN A 1 94 ? -5.148 -1.161 -4.549 1.00 83.44 94 GLN A C 1
ATOM 679 O O . GLN A 1 94 ? -4.202 -0.589 -4.010 1.00 83.44 94 GLN A O 1
ATOM 684 N N . ILE A 1 95 ? -5.127 -1.521 -5.835 1.00 84.19 95 ILE A N 1
ATOM 685 C CA . ILE A 1 95 ? -4.011 -1.278 -6.758 1.00 84.19 95 ILE A CA 1
ATOM 686 C C . ILE A 1 95 ? -4.580 -0.683 -8.040 1.00 84.19 95 ILE A C 1
ATOM 688 O O . ILE A 1 95 ? -5.392 -1.327 -8.700 1.00 84.19 95 ILE A 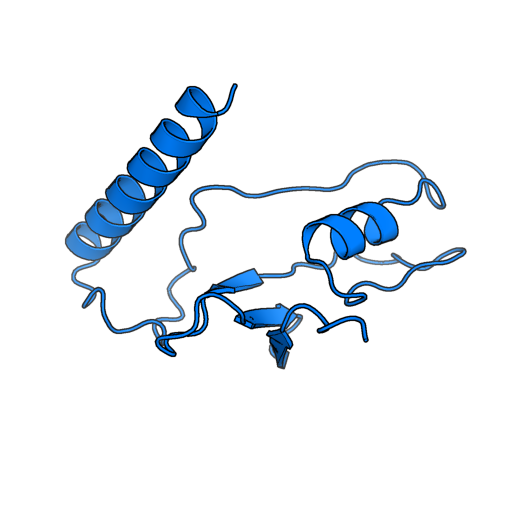O 1
ATOM 692 N N . GLU A 1 96 ? -4.163 0.530 -8.410 1.00 74.75 96 GLU A N 1
ATOM 693 C CA . GLU A 1 96 ? -4.532 1.165 -9.691 1.00 74.75 96 GLU A CA 1
ATOM 694 C C . GLU A 1 96 ? -6.049 1.080 -10.007 1.00 74.75 96 GLU A C 1
ATOM 696 O O . GLU A 1 96 ? -6.457 0.725 -11.113 1.00 74.75 96 GLU A O 1
ATOM 701 N N . ASN A 1 97 ? -6.895 1.384 -9.012 1.00 67.94 97 ASN A N 1
ATOM 702 C CA . ASN A 1 97 ? -8.370 1.320 -9.047 1.00 67.94 97 ASN A CA 1
ATOM 703 C C . ASN A 1 97 ? -9.000 -0.083 -9.125 1.00 67.94 97 ASN A C 1
ATOM 705 O O . ASN A 1 97 ? -10.199 -0.204 -9.376 1.00 67.94 97 ASN A O 1
ATOM 709 N N . LYS A 1 98 ? -8.232 -1.147 -8.890 1.00 78.00 98 LYS A N 1
ATOM 710 C CA . LYS A 1 98 ? -8.761 -2.502 -8.703 1.00 78.00 98 LYS A CA 1
ATOM 711 C C . LYS A 1 98 ? -8.696 -2.878 -7.231 1.00 78.00 98 LYS A C 1
ATOM 713 O O . LYS A 1 98 ? -7.618 -2.824 -6.644 1.00 78.00 98 LYS A O 1
ATOM 718 N N . SER A 1 99 ? -9.832 -3.287 -6.673 1.00 81.12 99 SER A N 1
ATOM 719 C CA . SER A 1 99 ? -9.922 -3.803 -5.305 1.00 81.12 99 SER A CA 1
ATOM 720 C C . SER A 1 99 ? -9.953 -5.329 -5.307 1.00 81.12 99 SER A C 1
ATOM 722 O O . SER A 1 99 ? -10.663 -5.941 -6.108 1.00 81.12 99 SER A O 1
ATOM 724 N N . GLN A 1 100 ? -9.193 -5.945 -4.408 1.00 82.69 100 GLN A N 1
ATOM 725 C CA . GLN A 1 100 ? -9.141 -7.388 -4.216 1.00 82.69 100 GLN A CA 1
ATOM 726 C C . GLN A 1 100 ? -9.110 -7.706 -2.721 1.00 82.69 100 GLN A C 1
ATOM 728 O O . GLN A 1 100 ? -8.167 -7.337 -2.026 1.00 82.69 100 GLN A O 1
ATOM 733 N N . THR A 1 101 ? -10.105 -8.442 -2.232 1.00 79.56 101 THR A N 1
ATOM 734 C CA . THR A 1 101 ? -10.065 -9.003 -0.877 1.00 79.56 101 THR A CA 1
ATOM 735 C C . THR A 1 101 ? -9.132 -10.203 -0.854 1.00 79.56 101 THR A C 1
ATOM 737 O O . THR A 1 101 ? -9.265 -11.121 -1.669 1.00 79.56 101 THR A O 1
ATOM 740 N N . VAL A 1 102 ? -8.191 -10.204 0.083 1.00 80.62 102 VAL A N 1
ATOM 741 C CA . VAL A 1 102 ? -7.295 -11.329 0.330 1.00 80.62 102 VAL A CA 1
ATOM 742 C C . VAL A 1 102 ? -7.382 -11.728 1.797 1.00 80.62 102 VAL A C 1
ATOM 744 O O . VAL A 1 102 ? -7.425 -10.883 2.689 1.00 80.62 102 VAL A O 1
ATOM 747 N N . SER A 1 103 ? -7.409 -13.032 2.043 1.00 76.25 103 SER A N 1
ATOM 748 C CA . SER A 1 103 ? -7.302 -13.608 3.382 1.00 76.25 103 SER A CA 1
ATOM 749 C C . SER A 1 103 ? -5.981 -14.348 3.505 1.00 76.25 103 SER A C 1
ATOM 751 O O . SER A 1 103 ? -5.470 -14.888 2.514 1.00 76.25 103 SER A O 1
ATOM 753 N N . ALA A 1 104 ? -5.436 -14.386 4.721 1.00 62.00 104 ALA A N 1
ATOM 754 C CA . ALA A 1 104 ? -4.324 -15.273 5.032 1.00 62.00 104 ALA A CA 1
ATOM 755 C C . ALA A 1 104 ? -4.733 -16.713 4.678 1.00 62.00 104 ALA A C 1
ATOM 757 O O . ALA A 1 104 ? -5.835 -17.151 5.011 1.00 62.00 104 ALA A O 1
ATOM 758 N N . ARG A 1 105 ? -3.880 -17.429 3.938 1.00 59.78 105 ARG A N 1
ATOM 759 C CA . ARG A 1 105 ? -4.139 -18.829 3.587 1.00 59.78 105 ARG A CA 1
ATOM 760 C C . ARG A 1 105 ? -4.179 -19.660 4.869 1.00 59.78 105 ARG A C 1
ATOM 762 O O . ARG A 1 105 ? -3.226 -19.636 5.638 1.00 59.78 105 ARG A O 1
ATOM 769 N N . GLU A 1 106 ? -5.257 -20.410 5.061 1.00 48.31 106 GLU A N 1
ATOM 770 C CA . GLU A 1 106 ? -5.299 -21.541 5.985 1.00 48.31 106 GLU A CA 1
ATOM 771 C C . GLU A 1 106 ? -4.393 -22.629 5.373 1.00 48.31 106 GLU A C 1
ATOM 773 O O . GLU A 1 106 ? -4.766 -23.286 4.399 1.00 48.31 106 GLU A O 1
ATOM 778 N N . GLU A 1 107 ? -3.140 -22.735 5.826 1.00 41.59 107 GLU A N 1
ATOM 779 C CA . GLU A 1 107 ? -2.296 -23.891 5.496 1.00 41.59 107 GLU A CA 1
ATOM 780 C C . GLU A 1 107 ? -2.902 -25.132 6.170 1.00 41.59 107 GLU A C 1
ATOM 782 O O . GLU A 1 107 ? -3.090 -25.151 7.386 1.00 41.59 107 GLU A O 1
ATOM 787 N N . THR A 1 108 ? -3.247 -26.140 5.362 1.00 33.06 108 THR A N 1
ATOM 788 C CA . THR A 1 108 ? -3.590 -27.502 5.811 1.00 33.06 108 THR A CA 1
ATOM 789 C C . THR A 1 108 ? -2.329 -28.346 5.913 1.00 33.06 108 THR A C 1
ATOM 791 O O . THR A 1 108 ? -1.487 -28.225 4.992 1.00 33.06 108 THR A O 1
#